Protein AF-A0A1M4SMB4-F1 (afdb_monomer_lite)

Sequence (96 aa):
MPRKCFLIVLLLVISLSLLLFGCGTDQARDDRKPGVAKGGEQQQVDVIRLAGGDWGYPSPYAHYPRGPGIFKMCLIFDGLLERDEKGLIPWLAEKI

Secondary structure (DSSP, 8-state):
-HHHHHHHHHHHHHHHHHHH-------------------------S-------------SSS--SSTTHHHHHTTT---SEEE-SSSEEESSSS--

Organism: NCBI:txid1121425

Foldseek 3Di:
DVVVVVVVVVVVVVVVVVVVPPDDDPPPDDPDDPPPDPDDDDDDDPDDDDDDDDQDDLDPVDFRPDDCSPVVSCVPDDDCWDADPVGIDGDVPPHD

Structure (mmCIF, N/CA/C/O backbone):
data_AF-A0A1M4SMB4-F1
#
_entry.id   AF-A0A1M4SMB4-F1
#
loop_
_atom_site.group_PDB
_atom_site.id
_atom_site.type_symbol
_atom_site.label_atom_id
_atom_site.label_alt_id
_atom_site.label_comp_id
_atom_site.label_asym_id
_atom_site.label_entity_id
_atom_site.label_seq_id
_atom_site.pdbx_PDB_ins_code
_atom_site.Cartn_x
_atom_site.Cartn_y
_atom_site.Cartn_z
_atom_site.occupancy
_atom_site.B_iso_or_equiv
_atom_site.auth_seq_id
_atom_site.auth_comp_id
_atom_site.auth_asym_id
_atom_site.auth_atom_id
_atom_site.pdbx_PDB_model_num
ATOM 1 N N . MET A 1 1 ? 50.067 38.943 -18.974 1.00 58.00 1 MET A N 1
ATOM 2 C CA . MET A 1 1 ? 48.950 39.264 -18.061 1.00 58.00 1 MET A CA 1
ATOM 3 C C . MET A 1 1 ? 47.569 39.010 -18.693 1.00 58.00 1 MET A C 1
ATOM 5 O O . MET A 1 1 ? 46.840 38.223 -18.105 1.00 58.00 1 MET A O 1
ATOM 9 N N . PRO A 1 2 ? 47.214 39.504 -19.903 1.00 64.12 2 PRO A N 1
ATOM 10 C CA . PRO A 1 2 ? 45.848 39.341 -20.439 1.00 64.12 2 PRO A CA 1
ATOM 11 C C . PRO A 1 2 ? 45.493 37.910 -20.878 1.00 64.12 2 PRO A C 1
ATOM 13 O O . PRO A 1 2 ? 44.358 37.486 -20.717 1.00 64.12 2 PRO A O 1
ATOM 16 N N . ARG A 1 3 ? 46.465 37.120 -21.362 1.00 70.94 3 ARG A N 1
ATOM 17 C CA . ARG A 1 3 ? 46.215 35.749 -21.862 1.00 70.94 3 ARG A CA 1
ATOM 18 C C . ARG A 1 3 ? 45.851 3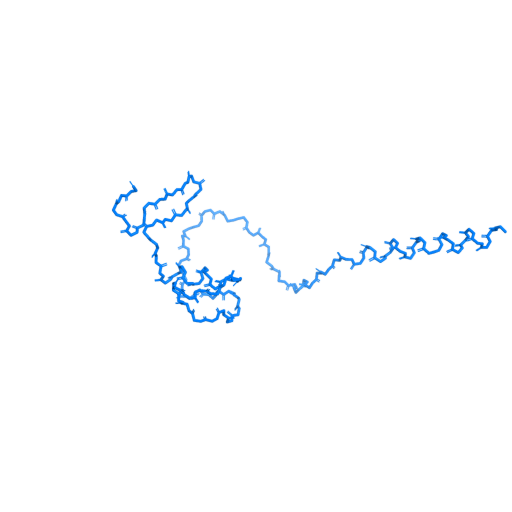4.753 -20.753 1.00 70.94 3 ARG A C 1
ATOM 20 O O . ARG A 1 3 ? 45.066 33.850 -20.992 1.00 70.94 3 ARG A O 1
ATOM 27 N N . LYS A 1 4 ? 46.402 34.935 -19.545 1.00 73.31 4 LYS A N 1
ATOM 28 C CA . LYS A 1 4 ? 46.123 34.081 -18.376 1.00 73.31 4 LYS A CA 1
ATOM 29 C C . LYS A 1 4 ? 44.776 34.439 -17.741 1.00 73.31 4 LYS A C 1
ATOM 31 O O . LYS A 1 4 ? 44.001 33.537 -17.460 1.00 73.31 4 LYS A O 1
ATOM 36 N N . CYS A 1 5 ? 44.458 35.734 -17.623 1.00 74.12 5 CYS A N 1
ATOM 37 C CA . CYS A 1 5 ? 43.116 36.173 -17.227 1.00 74.12 5 CYS A CA 1
ATOM 38 C C . CYS A 1 5 ? 42.052 35.723 -18.234 1.00 74.12 5 CYS A C 1
ATOM 40 O O . CYS A 1 5 ? 41.009 35.237 -17.820 1.00 74.12 5 CYS A O 1
ATOM 42 N N . PHE A 1 6 ? 42.333 35.797 -19.539 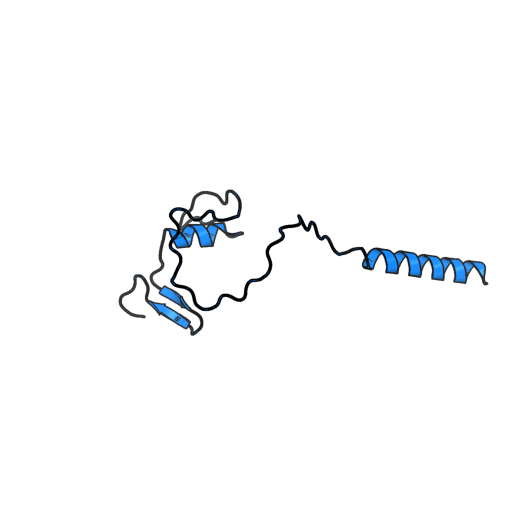1.00 83.19 6 PHE A N 1
ATOM 43 C CA . PHE A 1 6 ? 41.417 35.311 -20.574 1.00 83.19 6 PHE A CA 1
ATOM 44 C C . PHE A 1 6 ? 41.145 33.805 -20.449 1.00 83.19 6 PHE A C 1
ATOM 46 O O . PHE A 1 6 ? 40.002 33.379 -20.551 1.00 83.19 6 PHE A O 1
ATOM 53 N N . LEU A 1 7 ? 42.173 33.003 -20.156 1.00 84.50 7 LEU A N 1
ATOM 54 C CA . LEU A 1 7 ? 42.043 31.551 -19.994 1.00 84.50 7 LEU A CA 1
ATOM 55 C C . LEU A 1 7 ? 41.266 31.173 -18.719 1.00 84.50 7 LEU A C 1
ATOM 57 O O . LEU A 1 7 ? 40.465 30.244 -18.741 1.00 84.50 7 LEU A O 1
ATOM 61 N N . ILE A 1 8 ? 41.442 31.936 -17.635 1.00 88.62 8 ILE A N 1
ATOM 62 C CA . ILE A 1 8 ? 40.672 31.775 -16.390 1.00 88.62 8 ILE A CA 1
ATOM 63 C C . ILE A 1 8 ? 39.202 32.161 -16.602 1.00 88.62 8 ILE A C 1
ATOM 65 O O . ILE A 1 8 ? 38.311 31.436 -16.169 1.00 88.62 8 ILE A O 1
ATOM 69 N N . 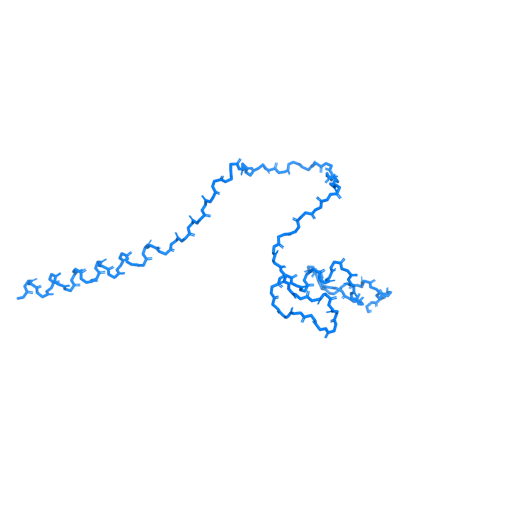VAL A 1 9 ? 38.938 33.263 -17.311 1.00 89.56 9 VAL A N 1
ATOM 70 C CA . VAL A 1 9 ? 37.570 33.685 -17.650 1.00 89.56 9 VAL A CA 1
ATOM 71 C C . VAL A 1 9 ? 36.896 32.649 -18.551 1.00 89.56 9 VAL A C 1
ATOM 73 O O . VAL A 1 9 ? 35.750 32.283 -18.305 1.00 89.56 9 VAL A O 1
ATOM 76 N N . LEU A 1 10 ? 37.616 32.104 -19.534 1.00 90.12 10 LEU A N 1
ATOM 77 C CA . LEU A 1 10 ? 37.102 31.057 -20.417 1.00 90.12 10 LEU A CA 1
ATOM 78 C C . LEU A 1 10 ? 36.753 29.771 -19.644 1.00 90.12 10 LEU A C 1
ATOM 80 O O . LEU A 1 10 ? 35.687 29.200 -19.860 1.00 90.12 10 LEU A O 1
ATOM 84 N N . LEU A 1 11 ? 37.600 29.349 -18.698 1.00 90.31 11 LEU A N 1
ATOM 85 C CA . LEU A 1 11 ? 37.330 28.187 -17.842 1.00 90.31 11 LEU A CA 1
ATOM 86 C C . LEU A 1 11 ? 36.114 28.390 -16.925 1.00 90.31 11 LEU A C 1
ATOM 88 O O . LEU A 1 11 ? 35.323 27.464 -16.750 1.00 90.31 11 LEU A O 1
ATOM 92 N N . LEU A 1 12 ? 35.930 29.595 -16.377 1.00 89.19 12 LEU A N 1
ATOM 93 C CA . LEU A 1 12 ? 34.764 29.919 -15.548 1.00 89.19 12 LEU A CA 1
ATOM 94 C C . LEU A 1 12 ? 33.458 29.900 -16.352 1.00 89.19 12 LEU A C 1
ATOM 96 O O . LEU A 1 12 ? 32.458 29.375 -15.868 1.00 89.19 12 LEU A O 1
ATOM 100 N N . VAL A 1 13 ? 33.472 30.404 -17.589 1.00 90.75 13 VAL A N 1
ATOM 101 C CA . VAL A 1 13 ? 32.297 30.384 -18.478 1.00 90.75 13 VAL A CA 1
ATOM 102 C C . VAL A 1 13 ? 31.917 28.952 -18.868 1.00 90.75 13 VAL A C 1
ATOM 104 O O . VAL A 1 13 ? 30.738 28.603 -18.839 1.00 90.75 13 VAL A O 1
ATOM 107 N N . ILE A 1 14 ? 32.900 28.095 -19.165 1.00 88.31 14 ILE A N 1
ATOM 108 C CA . ILE A 1 14 ? 32.657 26.680 -19.489 1.00 88.31 14 ILE A CA 1
ATOM 109 C C . ILE A 1 14 ? 32.069 25.937 -18.279 1.00 88.31 14 ILE A C 1
ATOM 111 O O . ILE A 1 14 ? 31.065 25.239 -18.417 1.00 88.31 14 ILE A O 1
ATOM 115 N N . SER A 1 15 ? 32.629 26.138 -17.084 1.00 84.50 15 SER A N 1
ATOM 116 C CA . SER A 1 15 ? 32.106 25.554 -15.839 1.00 84.50 15 SER A CA 1
ATOM 117 C C . SER A 1 15 ? 30.656 25.977 -15.560 1.00 84.50 15 SER A C 1
ATOM 119 O O . SER A 1 15 ? 29.808 25.144 -15.244 1.00 84.50 15 SER A O 1
ATOM 121 N N . LEU A 1 16 ? 30.335 27.259 -15.771 1.00 83.81 16 LEU A N 1
ATOM 122 C CA . LEU A 1 16 ? 28.983 27.785 -15.583 1.00 83.81 16 LEU A CA 1
ATOM 123 C C . LEU A 1 16 ? 27.983 27.213 -16.602 1.00 83.81 16 LEU A C 1
ATOM 125 O O . LEU A 1 16 ? 26.835 26.953 -16.253 1.00 83.81 16 LEU A O 1
ATOM 129 N N . SER A 1 17 ? 28.417 26.960 -17.840 1.00 80.19 17 SER A N 1
ATOM 130 C CA . SER A 1 17 ? 27.566 26.349 -18.869 1.00 80.19 17 SER A CA 1
ATOM 131 C C . SER A 1 17 ? 27.211 24.886 -18.571 1.00 80.19 17 SER A C 1
ATOM 133 O O . SER A 1 17 ? 26.087 24.468 -18.836 1.00 80.19 17 SER A O 1
ATOM 135 N N . LEU A 1 18 ? 28.112 24.127 -17.937 1.00 77.31 18 LEU A N 1
ATOM 136 C CA . LEU A 1 18 ? 27.866 22.735 -17.533 1.00 77.31 18 LEU A CA 1
ATOM 137 C C . LEU A 1 18 ? 26.794 22.621 -16.436 1.00 77.31 18 LEU A C 1
ATOM 139 O O . LEU A 1 18 ? 26.078 21.625 -16.387 1.00 77.31 18 LEU A O 1
ATOM 143 N N . LEU A 1 19 ? 26.636 23.650 -15.598 1.00 71.50 19 LEU A N 1
ATOM 144 C CA . LEU A 1 19 ? 25.589 23.705 -14.571 1.00 71.50 19 LEU A CA 1
ATOM 145 C C . LEU A 1 19 ? 24.193 24.010 -15.146 1.00 71.50 19 LEU A C 1
ATOM 147 O O . LEU A 1 19 ? 23.196 23.722 -14.489 1.00 71.50 19 LEU A O 1
ATOM 151 N N . LEU A 1 20 ? 24.099 24.559 -16.365 1.00 64.50 20 LEU A N 1
ATOM 152 C CA . LEU A 1 20 ? 22.830 24.966 -16.986 1.00 64.50 20 LEU A CA 1
ATOM 153 C C . LEU A 1 20 ? 22.170 23.874 -17.850 1.00 64.50 20 LEU A C 1
ATOM 155 O O . LEU A 1 20 ? 20.992 23.999 -18.170 1.00 64.50 20 LEU A O 1
ATOM 159 N N . PHE A 1 21 ? 22.872 22.784 -18.186 1.00 59.72 21 PHE A N 1
ATOM 160 C CA . PHE A 1 21 ? 22.303 21.644 -18.934 1.00 59.72 21 PHE A CA 1
ATOM 161 C C . PHE A 1 21 ? 21.738 20.522 -18.040 1.00 59.72 21 PHE A C 1
ATOM 163 O O . PHE A 1 21 ? 21.390 19.444 -18.519 1.00 59.72 21 PHE A O 1
ATOM 170 N N . GLY A 1 22 ? 21.584 20.776 -16.739 1.00 60.03 22 GLY A N 1
ATOM 171 C CA . GLY A 1 22 ? 20.939 19.873 -15.784 1.00 60.03 22 GLY A CA 1
ATOM 172 C C . GLY A 1 22 ? 19.413 20.009 -15.749 1.00 60.03 22 GLY A C 1
ATOM 173 O O . GLY A 1 22 ? 18.855 20.321 -14.704 1.00 60.03 22 GLY A O 1
ATOM 174 N N . CYS A 1 23 ? 18.730 19.784 -16.871 1.00 56.28 23 CYS A N 1
ATOM 175 C CA . CYS A 1 23 ? 17.285 19.535 -16.896 1.00 56.28 23 CYS A CA 1
ATOM 176 C C . CYS A 1 23 ? 16.971 18.491 -17.966 1.00 56.28 23 CYS A C 1
ATOM 178 O O . CYS A 1 23 ? 16.716 18.805 -19.127 1.00 56.28 23 CYS A O 1
ATOM 180 N N . GLY A 1 24 ? 16.993 17.225 -17.548 1.00 56.75 24 GLY A N 1
ATOM 181 C CA . GLY A 1 24 ? 16.343 16.151 -18.279 1.00 56.75 24 GLY A CA 1
ATOM 182 C C . GLY A 1 24 ? 14.841 16.400 -18.288 1.00 56.75 24 GLY A C 1
ATOM 183 O O . GLY A 1 24 ? 14.173 16.261 -17.267 1.00 56.75 24 GLY A O 1
ATOM 184 N N . THR A 1 25 ? 14.320 16.773 -19.450 1.00 46.59 25 THR A N 1
ATOM 185 C CA . THR A 1 25 ? 12.905 16.624 -19.769 1.00 46.59 25 THR A CA 1
ATOM 186 C C . THR A 1 25 ? 12.823 15.656 -20.937 1.00 46.59 25 THR A C 1
ATOM 188 O O . THR A 1 25 ? 12.824 16.048 -22.098 1.00 46.59 25 THR A O 1
ATOM 191 N N . ASP A 1 26 ? 12.737 14.364 -20.626 1.00 51.28 26 ASP A N 1
ATOM 192 C CA . ASP A 1 26 ? 12.038 13.434 -21.513 1.00 51.28 26 ASP A CA 1
ATOM 193 C C . ASP A 1 26 ? 10.542 13.762 -21.391 1.00 51.28 26 ASP A C 1
ATOM 195 O O . ASP A 1 26 ? 9.762 13.100 -20.708 1.00 51.28 26 ASP A O 1
ATOM 199 N N . GLN A 1 27 ? 10.148 14.895 -21.973 1.00 48.53 27 GLN A N 1
ATOM 200 C CA . GLN A 1 27 ? 8.752 15.195 -22.238 1.00 48.53 27 GLN A CA 1
ATOM 201 C C . GLN A 1 27 ? 8.409 14.514 -23.556 1.00 48.53 27 GLN A C 1
ATOM 203 O O . GLN A 1 27 ? 8.385 15.125 -24.625 1.00 48.53 27 GLN A O 1
ATOM 208 N N . ALA A 1 28 ? 8.096 13.223 -23.455 1.00 46.00 28 ALA A N 1
ATOM 209 C CA . ALA A 1 28 ? 7.078 12.660 -24.319 1.00 46.00 28 ALA A CA 1
ATOM 210 C C . ALA A 1 28 ? 5.865 13.600 -24.232 1.00 46.00 28 ALA A C 1
ATOM 212 O O . ALA A 1 28 ? 5.264 13.763 -23.170 1.00 46.00 28 ALA A O 1
ATOM 213 N N . ARG A 1 29 ? 5.583 14.307 -25.330 1.00 43.19 29 ARG A N 1
ATOM 214 C CA . ARG A 1 29 ? 4.390 15.139 -25.484 1.00 43.19 29 ARG A CA 1
ATOM 215 C C . ARG A 1 29 ? 3.162 14.248 -25.295 1.00 43.19 29 ARG A C 1
ATOM 217 O O . ARG A 1 29 ? 2.772 13.541 -26.217 1.00 43.19 29 ARG A O 1
ATOM 224 N N . ASP A 1 30 ? 2.580 14.280 -24.103 1.00 45.06 30 ASP A N 1
ATOM 225 C CA . ASP A 1 30 ? 1.186 13.917 -23.874 1.00 45.06 30 ASP A CA 1
ATOM 226 C C . ASP A 1 30 ? 0.409 15.234 -23.779 1.00 45.06 30 ASP A C 1
ATOM 228 O O . ASP A 1 30 ? 0.511 15.969 -22.794 1.00 45.06 30 ASP A O 1
ATOM 232 N N . ASP A 1 31 ? -0.308 15.572 -24.851 1.00 47.00 31 ASP A N 1
ATOM 233 C CA . ASP A 1 31 ? -1.215 16.719 -24.951 1.00 47.00 31 ASP A CA 1
ATOM 234 C C . ASP A 1 31 ? -2.448 16.519 -24.048 1.00 47.00 31 ASP A C 1
ATOM 236 O O . ASP A 1 31 ? -3.591 16.449 -24.504 1.00 47.00 31 ASP A O 1
ATOM 240 N N . ARG A 1 32 ? -2.249 16.438 -22.730 1.00 48.91 32 ARG A N 1
ATOM 241 C CA . ARG A 1 32 ? -3.337 16.484 -21.751 1.00 48.91 32 ARG A CA 1
ATOM 242 C C . ARG A 1 32 ? -3.308 17.815 -21.025 1.00 48.91 32 ARG A C 1
ATOM 244 O O . ARG A 1 32 ? -2.559 18.028 -20.076 1.00 48.91 32 ARG A O 1
ATOM 251 N N . LYS A 1 33 ? -4.182 18.720 -21.476 1.00 42.06 33 LYS A N 1
ATOM 252 C CA . LYS A 1 33 ? -4.617 19.890 -20.700 1.00 42.06 33 LYS A CA 1
ATOM 253 C C . LYS A 1 33 ? -4.905 19.462 -19.252 1.00 42.06 33 LYS A C 1
ATOM 255 O O . LYS A 1 33 ? -5.665 18.507 -19.073 1.00 42.06 33 LYS A O 1
ATOM 260 N N . PRO A 1 34 ? -4.423 20.190 -18.228 1.00 42.06 34 PRO A N 1
ATOM 261 C CA . PRO A 1 34 ? -4.922 20.011 -16.877 1.00 42.06 34 PRO A CA 1
ATOM 262 C C . PRO A 1 34 ? -6.343 20.580 -16.842 1.00 42.06 34 PRO A C 1
ATOM 264 O O . PRO A 1 34 ? -6.567 21.780 -16.689 1.00 42.06 34 PRO A O 1
ATOM 267 N N . GLY A 1 35 ? -7.322 19.712 -17.084 1.00 44.25 35 GLY A N 1
ATOM 268 C CA . GLY A 1 35 ? -8.715 20.008 -16.811 1.00 44.25 35 GLY A CA 1
ATOM 269 C C . GLY A 1 35 ? -8.884 20.120 -15.305 1.00 44.25 35 GLY A C 1
ATOM 270 O O . GLY A 1 35 ? -8.728 19.136 -14.588 1.00 44.25 35 GLY A O 1
ATOM 271 N N . VAL A 1 36 ? -9.192 21.324 -14.828 1.00 44.69 36 VAL A N 1
ATOM 272 C CA . VAL A 1 36 ? -9.747 21.535 -13.491 1.00 44.69 36 VAL A CA 1
ATOM 273 C C . VAL A 1 36 ? -10.988 20.651 -13.382 1.00 44.69 36 VAL A C 1
ATOM 275 O O . VAL A 1 36 ? -11.986 20.892 -14.064 1.00 44.69 36 VAL A O 1
ATOM 278 N N . ALA A 1 37 ? -10.903 19.600 -12.567 1.00 49.72 37 ALA A N 1
ATOM 279 C CA . ALA A 1 37 ? -12.019 18.715 -12.289 1.00 49.72 37 ALA A CA 1
ATOM 280 C C . ALA A 1 37 ? -13.087 19.502 -11.518 1.00 49.72 37 ALA A C 1
ATOM 282 O O . ALA A 1 37 ? -13.022 19.660 -10.301 1.00 49.72 37 ALA A O 1
ATOM 283 N N . LYS A 1 38 ? -14.081 20.024 -12.244 1.00 47.25 38 LYS A N 1
ATOM 284 C CA . LYS A 1 38 ? -15.406 20.258 -11.666 1.00 47.25 38 LYS A CA 1
ATOM 285 C C . LYS A 1 38 ? -15.872 18.918 -11.109 1.00 47.25 38 LYS A C 1
ATOM 287 O O . LYS A 1 38 ? -15.799 17.934 -11.839 1.00 47.25 38 LYS A O 1
ATOM 292 N N . GLY A 1 39 ? -16.292 18.904 -9.841 1.00 53.47 39 GLY A N 1
ATOM 293 C CA . GLY A 1 39 ? -16.761 17.715 -9.130 1.00 53.47 39 GLY A CA 1
ATOM 294 C C . GLY A 1 39 ? -17.738 16.921 -9.990 1.00 53.47 39 GLY A C 1
ATOM 295 O O . GLY A 1 39 ? -18.890 17.314 -10.149 1.00 53.47 39 GLY A O 1
ATOM 296 N N . GLY A 1 40 ? -17.217 15.868 -10.608 1.00 47.44 40 GLY A N 1
ATOM 297 C CA . GLY A 1 40 ? -17.955 14.927 -11.425 1.00 47.44 40 GLY A CA 1
ATOM 298 C C . GLY A 1 40 ? -18.232 13.693 -10.590 1.00 47.44 40 GLY A C 1
ATOM 299 O O . GLY A 1 40 ? -17.424 13.325 -9.734 1.00 47.44 40 GLY A O 1
ATOM 300 N N . GLU A 1 41 ? -19.387 13.087 -10.837 1.00 65.62 41 GLU A N 1
ATOM 301 C CA . GLU A 1 41 ? -19.728 11.748 -10.367 1.00 65.62 41 GLU A CA 1
ATOM 302 C C . GLU A 1 41 ? -18.510 10.828 -10.504 1.00 65.62 41 GLU A C 1
ATOM 304 O O . GLU A 1 41 ? -17.804 10.868 -11.515 1.00 65.62 41 GLU A O 1
ATOM 309 N N . GLN A 1 42 ? -18.224 10.056 -9.451 1.00 68.69 42 GLN A N 1
ATOM 310 C CA . GLN A 1 42 ? -17.077 9.155 -9.416 1.00 68.69 42 GLN A CA 1
ATOM 311 C C . GLN A 1 42 ? -17.161 8.204 -10.609 1.00 68.69 42 GLN A C 1
ATOM 313 O O . GLN A 1 42 ? -17.979 7.287 -10.636 1.00 68.69 42 GLN A O 1
ATOM 318 N N . GLN A 1 43 ? -16.330 8.456 -11.616 1.00 78.94 43 GLN A N 1
ATOM 319 C CA . GLN A 1 43 ? -16.302 7.652 -12.821 1.00 78.94 43 GLN A CA 1
ATOM 320 C C . GLN A 1 43 ? -15.685 6.298 -12.471 1.00 78.94 43 GLN A C 1
ATOM 322 O O . GLN A 1 43 ? -14.468 6.167 -12.334 1.00 78.94 43 GLN A O 1
ATOM 327 N N . GLN A 1 44 ? -16.545 5.301 -12.279 1.00 87.25 44 GLN A N 1
ATOM 328 C CA . GLN A 1 44 ? -16.126 3.925 -12.078 1.00 87.25 44 GLN A CA 1
ATOM 329 C C . GLN A 1 44 ? -15.532 3.397 -13.386 1.00 87.25 44 GLN A C 1
ATOM 331 O O . GLN A 1 44 ? -16.088 3.595 -14.467 1.00 87.25 44 GLN A O 1
ATOM 336 N N . VAL A 1 45 ? -14.372 2.757 -13.286 1.00 91.94 45 VAL A N 1
ATOM 337 C CA . VAL A 1 45 ? -13.679 2.135 -14.416 1.00 91.94 45 VAL A CA 1
ATOM 338 C C . VAL A 1 45 ? -13.540 0.645 -14.150 1.00 91.94 45 VAL A C 1
ATOM 340 O O . VAL A 1 45 ? -13.276 0.247 -13.016 1.00 91.94 45 VAL A O 1
ATOM 343 N N . ASP A 1 46 ? -13.676 -0.171 -15.193 1.00 94.50 46 ASP A N 1
ATOM 344 C CA . ASP A 1 46 ? -13.612 -1.632 -15.053 1.00 94.50 46 ASP A CA 1
ATOM 345 C C . ASP A 1 46 ? -12.211 -2.120 -14.659 1.00 94.50 46 ASP A C 1
ATOM 347 O O . ASP A 1 46 ? -12.062 -3.107 -13.942 1.00 94.50 46 ASP A O 1
ATOM 351 N N . VAL A 1 47 ? -11.161 -1.440 -15.137 1.00 94.44 47 VAL A N 1
ATOM 352 C CA . VAL A 1 47 ? -9.765 -1.833 -14.906 1.00 94.44 47 VAL A CA 1
ATOM 353 C C . VAL A 1 47 ? -8.892 -0.609 -14.658 1.00 94.44 47 VAL A C 1
ATOM 355 O O . VAL A 1 47 ? -8.808 0.293 -15.492 1.00 94.44 47 VAL A O 1
ATOM 358 N N . ILE A 1 48 ? -8.157 -0.632 -13.544 1.00 91.25 48 ILE A N 1
ATOM 359 C CA . ILE A 1 48 ? -7.119 0.349 -13.216 1.00 91.25 48 ILE A CA 1
ATOM 360 C C . ILE A 1 48 ? -5.748 -0.262 -13.517 1.00 91.25 48 ILE A C 1
ATOM 362 O O . ILE A 1 48 ? -5.403 -1.332 -13.017 1.00 91.25 48 ILE A O 1
ATOM 366 N N . ARG A 1 49 ? -4.939 0.427 -14.329 1.00 91.31 49 ARG A N 1
ATOM 367 C CA . ARG A 1 49 ? -3.558 0.025 -14.633 1.00 91.31 49 ARG A CA 1
ATOM 368 C C . ARG A 1 49 ? -2.591 0.857 -13.800 1.00 91.31 49 ARG A C 1
ATOM 370 O O . ARG A 1 49 ? -2.399 2.038 -14.072 1.00 91.31 49 ARG A O 1
ATOM 377 N N . LEU A 1 50 ? -1.989 0.235 -12.791 1.00 88.00 50 LEU A N 1
ATOM 378 C CA . LEU A 1 50 ? -1.007 0.883 -11.924 1.00 88.00 50 LEU A CA 1
ATOM 379 C C . LEU A 1 50 ? 0.386 0.849 -12.562 1.00 88.00 50 LEU A C 1
ATOM 381 O O . LEU A 1 50 ? 0.817 -0.182 -13.079 1.00 88.00 50 LEU A O 1
ATOM 385 N N . ALA A 1 51 ? 1.098 1.973 -12.497 1.00 87.12 51 ALA A N 1
ATOM 386 C CA . ALA A 1 51 ? 2.479 2.069 -12.956 1.00 87.12 51 ALA A CA 1
ATOM 387 C C . ALA A 1 51 ? 3.459 1.309 -12.033 1.00 87.12 51 ALA A C 1
ATOM 389 O O . ALA A 1 51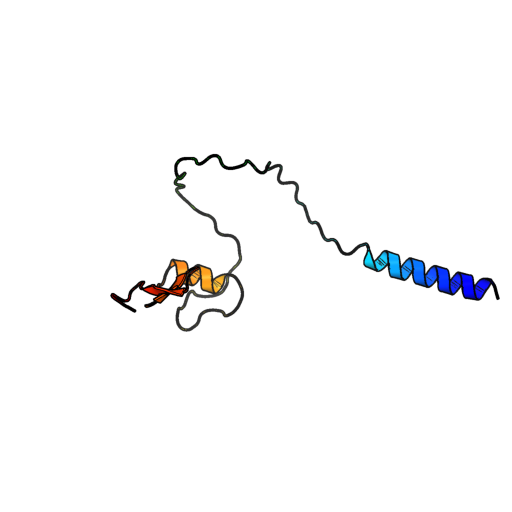 ? 3.134 0.889 -10.918 1.00 87.12 51 ALA A O 1
ATOM 390 N N . GLY A 1 52 ? 4.700 1.163 -12.502 1.00 84.69 52 GLY A N 1
ATOM 391 C CA . GLY A 1 52 ? 5.795 0.507 -11.786 1.00 84.69 52 GLY A CA 1
ATOM 392 C C . GLY A 1 52 ? 6.094 -0.904 -12.295 1.00 84.69 52 GLY A C 1
ATOM 393 O O . GLY A 1 52 ? 5.322 -1.482 -13.051 1.00 84.69 52 GLY A O 1
ATOM 394 N N . GLY A 1 53 ? 7.237 -1.446 -11.881 1.00 85.75 53 GLY A N 1
ATOM 395 C CA . GLY A 1 53 ? 7.688 -2.783 -12.270 1.00 85.75 53 GLY A CA 1
ATOM 396 C C . GLY A 1 53 ? 7.291 -3.889 -11.295 1.00 85.75 53 GLY A C 1
ATOM 397 O O . GLY A 1 53 ? 6.378 -3.732 -10.470 1.00 85.75 53 GLY A O 1
ATOM 398 N N . ASP A 1 54 ? 8.024 -4.991 -11.411 1.00 87.62 54 ASP A N 1
ATOM 399 C CA . ASP A 1 54 ? 8.056 -6.078 -10.439 1.00 87.62 54 ASP A CA 1
ATOM 400 C C . ASP A 1 54 ? 8.824 -5.629 -9.184 1.00 87.62 54 ASP A C 1
ATOM 402 O O . ASP A 1 54 ? 9.925 -5.085 -9.276 1.00 87.62 54 ASP A O 1
ATOM 406 N N . TRP A 1 55 ? 8.210 -5.826 -8.019 1.00 87.75 55 TRP A N 1
ATOM 407 C CA . TRP A 1 55 ? 8.774 -5.498 -6.705 1.00 87.75 55 TRP A CA 1
ATOM 408 C C . TRP A 1 55 ? 8.812 -6.724 -5.788 1.00 87.75 55 TRP A C 1
ATOM 410 O O . TRP A 1 55 ? 8.831 -6.592 -4.565 1.00 87.75 55 TRP A O 1
ATOM 420 N N . GLY A 1 56 ? 8.831 -7.915 -6.387 1.00 86.75 56 GLY A N 1
ATOM 421 C CA . GLY A 1 56 ? 8.780 -9.179 -5.679 1.00 86.75 56 GLY A CA 1
ATOM 422 C C . GLY A 1 56 ? 7.370 -9.538 -5.221 1.00 86.75 56 GLY A C 1
ATOM 423 O O . GLY A 1 56 ? 6.373 -8.893 -5.553 1.00 86.75 56 GLY A O 1
ATOM 424 N N . TYR A 1 57 ? 7.298 -10.616 -4.449 1.00 88.00 57 TYR A N 1
ATOM 425 C CA . TYR A 1 57 ? 6.037 -11.151 -3.959 1.00 88.00 57 TYR A CA 1
ATOM 426 C C . TYR A 1 57 ? 5.429 -10.240 -2.874 1.00 88.00 57 TYR A C 1
ATOM 428 O O . TYR A 1 57 ? 6.150 -9.844 -1.952 1.00 88.00 57 TYR A O 1
ATOM 436 N N . PRO A 1 58 ? 4.119 -9.925 -2.924 1.00 87.56 58 PRO A N 1
ATOM 437 C CA . PRO A 1 58 ? 3.464 -9.083 -1.926 1.00 87.56 58 PRO A CA 1
ATOM 438 C C . PRO A 1 58 ? 3.258 -9.867 -0.623 1.00 87.56 58 PRO A C 1
ATOM 440 O O . PRO A 1 58 ? 2.196 -10.428 -0.371 1.00 87.56 58 PRO A O 1
ATOM 443 N N . SER A 1 59 ? 4.303 -9.939 0.201 1.00 89.31 59 SER A N 1
ATOM 444 C CA . SER A 1 59 ? 4.265 -10.564 1.525 1.00 89.31 59 SER A CA 1
ATOM 445 C C . SER A 1 59 ? 4.190 -9.496 2.617 1.00 89.31 59 SER A C 1
ATOM 447 O O . SER A 1 59 ? 5.049 -8.613 2.624 1.00 89.31 59 SER A O 1
ATOM 449 N N . PRO A 1 60 ? 3.261 -9.587 3.587 1.00 90.56 60 PRO A N 1
ATOM 450 C CA . PRO A 1 60 ? 3.230 -8.655 4.715 1.00 90.56 60 PRO A CA 1
ATOM 451 C C . PRO A 1 60 ? 4.485 -8.772 5.599 1.00 90.56 60 PRO A C 1
ATOM 453 O O . PRO A 1 60 ? 4.972 -7.776 6.130 1.00 90.56 60 PRO A O 1
ATOM 456 N N . TYR A 1 61 ? 5.070 -9.971 5.702 1.00 90.06 61 TYR A N 1
ATOM 457 C CA . TYR A 1 61 ? 6.238 -10.241 6.554 1.00 90.06 61 TYR A CA 1
ATOM 458 C C . TYR A 1 61 ? 7.584 -10.132 5.830 1.00 90.06 61 TYR A C 1
ATOM 460 O O . TYR A 1 61 ? 8.624 -10.045 6.475 1.00 90.06 61 TYR A O 1
ATOM 468 N N . ALA A 1 62 ? 7.576 -10.153 4.497 1.00 87.19 62 ALA A N 1
ATOM 469 C CA . ALA A 1 62 ? 8.777 -10.113 3.665 1.00 87.19 62 ALA A CA 1
ATOM 470 C C . ALA A 1 62 ? 8.637 -9.081 2.537 1.00 87.19 62 ALA A C 1
ATOM 472 O O . ALA A 1 62 ? 9.022 -9.338 1.396 1.00 87.19 62 ALA A O 1
ATOM 473 N N . HIS A 1 63 ? 8.034 -7.929 2.840 1.00 80.00 63 HIS A N 1
ATOM 474 C CA . HIS A 1 63 ? 7.841 -6.874 1.854 1.00 80.00 63 HIS A CA 1
ATOM 475 C C . HIS A 1 63 ? 9.187 -6.279 1.431 1.00 80.00 63 HIS A C 1
ATOM 477 O O . HIS A 1 63 ? 10.106 -6.098 2.233 1.00 80.00 63 HIS A O 1
ATOM 483 N N . TYR A 1 64 ? 9.297 -5.944 0.148 1.00 77.62 64 TYR A N 1
ATOM 484 C CA . TYR A 1 64 ? 10.471 -5.253 -0.358 1.00 77.62 64 TYR A CA 1
ATOM 485 C C . TYR A 1 64 ? 10.485 -3.808 0.183 1.00 77.62 64 TYR A C 1
ATOM 487 O O . TYR A 1 64 ? 9.497 -3.091 0.014 1.00 77.62 64 TYR A O 1
ATOM 495 N N . PRO A 1 65 ? 11.574 -3.338 0.821 1.00 76.81 65 PRO A N 1
ATOM 496 C CA . PRO A 1 65 ? 11.578 -2.074 1.567 1.00 76.81 65 PRO A CA 1
ATOM 497 C C . PRO A 1 65 ? 11.655 -0.820 0.680 1.00 76.81 65 PRO A C 1
ATOM 499 O O . PRO A 1 65 ? 11.732 0.295 1.191 1.00 76.81 65 PRO A O 1
ATOM 502 N N . ARG A 1 66 ? 11.712 -0.970 -0.649 1.00 81.06 66 ARG A N 1
ATOM 503 C CA . ARG A 1 66 ? 11.859 0.145 -1.595 1.00 81.06 66 ARG A CA 1
ATOM 504 C C . ARG A 1 66 ? 10.778 0.120 -2.667 1.00 81.06 66 ARG A C 1
ATOM 506 O O . ARG A 1 66 ? 10.264 -0.930 -3.032 1.00 81.06 66 ARG A O 1
ATOM 513 N N . GLY A 1 67 ? 10.503 1.295 -3.225 1.00 83.94 67 GLY A N 1
ATOM 514 C CA . GLY A 1 67 ? 9.562 1.446 -4.329 1.00 83.94 67 GLY A CA 1
ATOM 515 C C . GLY A 1 67 ? 8.106 1.151 -3.942 1.00 83.94 67 GLY A C 1
ATOM 516 O O . GLY A 1 67 ? 7.778 1.020 -2.764 1.00 83.94 67 GLY A O 1
ATOM 517 N N . PRO A 1 68 ? 7.203 1.057 -4.930 1.00 87.62 68 PRO A N 1
ATOM 518 C CA . PRO A 1 68 ? 5.774 0.872 -4.707 1.00 87.62 68 PRO A CA 1
ATOM 519 C C . PRO A 1 68 ? 5.377 -0.524 -4.209 1.00 87.62 68 PRO A C 1
ATOM 521 O O . PRO A 1 68 ? 4.186 -0.763 -4.041 1.00 87.62 68 PRO A O 1
ATOM 524 N N . GLY A 1 69 ? 6.319 -1.449 -3.984 1.00 88.56 69 GLY A N 1
ATOM 525 C CA . GLY A 1 69 ? 6.015 -2.811 -3.529 1.00 88.56 69 GLY A CA 1
ATOM 526 C C . GLY A 1 69 ? 5.178 -2.839 -2.248 1.00 88.56 69 GLY A C 1
ATOM 527 O O . GLY A 1 69 ? 4.190 -3.568 -2.183 1.00 88.56 69 GLY A O 1
ATOM 528 N N . ILE A 1 70 ? 5.505 -1.976 -1.279 1.00 87.31 70 ILE A N 1
ATOM 529 C CA . ILE A 1 70 ? 4.739 -1.853 -0.032 1.00 87.31 70 ILE A CA 1
ATOM 530 C C . ILE A 1 70 ? 3.313 -1.347 -0.279 1.00 87.31 70 ILE A C 1
ATOM 532 O O . ILE A 1 70 ? 2.366 -1.939 0.219 1.00 87.31 70 ILE A O 1
ATOM 536 N N . PHE A 1 71 ? 3.138 -0.336 -1.134 1.00 88.81 71 PHE A N 1
ATOM 537 C CA . PHE A 1 71 ? 1.815 0.198 -1.460 1.00 88.81 71 PHE A CA 1
ATOM 538 C C . PHE A 1 71 ? 0.956 -0.826 -2.203 1.00 88.81 71 PHE A C 1
ATOM 540 O O . PHE A 1 71 ? -0.223 -0.954 -1.906 1.00 88.81 71 PHE A O 1
ATOM 547 N N . LYS A 1 72 ? 1.542 -1.592 -3.134 1.00 89.38 72 LYS A N 1
ATOM 548 C CA . LYS A 1 72 ? 0.841 -2.690 -3.820 1.00 89.38 72 LYS A CA 1
ATOM 549 C C . LYS A 1 72 ? 0.431 -3.798 -2.843 1.00 89.38 72 LYS A C 1
ATOM 551 O O . LYS A 1 72 ? -0.634 -4.377 -3.016 1.00 89.38 72 LYS A O 1
ATOM 556 N N . MET A 1 73 ? 1.249 -4.080 -1.827 1.00 91.25 73 MET A N 1
ATOM 557 C CA . MET A 1 73 ? 0.918 -5.028 -0.757 1.00 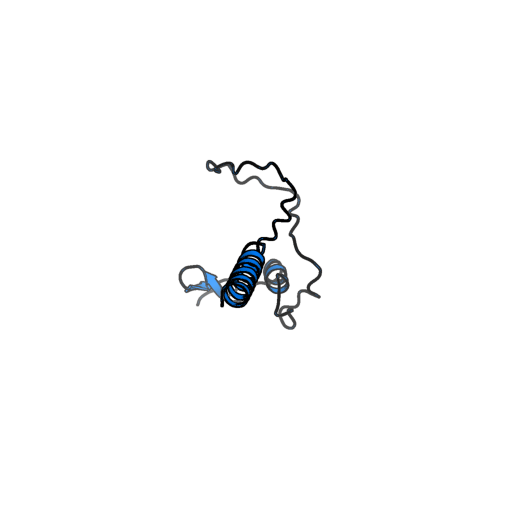91.25 73 MET A CA 1
ATOM 558 C C . MET A 1 73 ? -0.244 -4.515 0.110 1.00 91.25 73 MET A C 1
ATOM 560 O O . MET A 1 73 ? -1.179 -5.272 0.355 1.00 91.25 73 MET A O 1
ATOM 564 N N . CYS A 1 74 ? -0.259 -3.224 0.457 1.00 90.88 74 CYS A N 1
ATOM 565 C CA . CYS A 1 74 ? -1.359 -2.573 1.183 1.00 90.88 74 CYS A CA 1
ATOM 566 C C . CYS A 1 74 ? -2.683 -2.486 0.395 1.00 90.88 74 CYS A C 1
ATOM 568 O O . CYS A 1 74 ? -3.696 -2.107 0.961 1.00 90.88 74 CYS A O 1
ATOM 570 N N . LEU A 1 75 ? -2.709 -2.826 -0.902 1.00 91.25 75 LEU A N 1
ATOM 571 C CA . LEU A 1 75 ? -3.968 -3.008 -1.646 1.00 91.25 75 LEU A CA 1
ATOM 572 C C . LEU A 1 75 ? -4.610 -4.386 -1.401 1.00 91.25 75 LEU A C 1
ATOM 574 O O . LEU A 1 75 ? -5.738 -4.614 -1.829 1.00 91.25 75 LEU A O 1
ATOM 578 N N . ILE A 1 76 ? -3.868 -5.322 -0.800 1.00 92.62 76 ILE A N 1
ATOM 579 C CA . ILE A 1 76 ? -4.277 -6.718 -0.582 1.00 92.62 76 ILE A CA 1
ATOM 580 C C . ILE A 1 76 ? -4.460 -7.003 0.912 1.00 92.62 76 ILE A C 1
ATOM 582 O O . ILE A 1 76 ? -5.345 -7.772 1.282 1.00 92.62 76 ILE A O 1
ATOM 586 N N . PHE A 1 77 ? -3.607 -6.421 1.758 1.00 93.62 77 PHE A N 1
ATOM 587 C CA . PHE A 1 77 ? -3.578 -6.670 3.195 1.00 93.62 77 PHE A CA 1
ATOM 588 C C . PHE A 1 77 ? -3.736 -5.381 3.990 1.00 93.62 77 PHE A C 1
ATOM 590 O O . PHE A 1 77 ? -3.091 -4.380 3.678 1.00 93.62 77 PHE A O 1
ATOM 597 N N . ASP A 1 78 ? -4.476 -5.489 5.089 1.00 93.50 78 ASP A N 1
ATOM 598 C CA . ASP A 1 78 ? -4.716 -4.394 6.020 1.00 93.50 78 ASP A CA 1
ATOM 599 C C . ASP A 1 78 ? -3.988 -4.606 7.350 1.00 93.50 78 ASP A C 1
ATOM 601 O O . ASP A 1 78 ? -3.707 -5.734 7.775 1.00 93.50 78 ASP A O 1
ATOM 605 N N . GLY A 1 79 ? -3.700 -3.494 8.027 1.00 93.19 79 GLY A N 1
ATOM 606 C CA . GLY A 1 79 ? -3.198 -3.474 9.395 1.00 93.19 79 GLY A CA 1
ATOM 607 C C . GLY A 1 79 ? -4.318 -3.432 10.436 1.00 93.19 79 GLY A C 1
ATOM 608 O O . GLY A 1 79 ? -5.475 -3.129 10.148 1.00 93.19 79 GLY A O 1
ATOM 609 N N . LEU A 1 80 ? -3.962 -3.681 11.700 1.00 96.69 80 LEU A N 1
ATOM 610 C CA . LEU A 1 80 ? -4.867 -3.392 12.821 1.00 96.69 80 LEU A CA 1
ATOM 611 C C . LEU A 1 80 ? -5.216 -1.899 12.872 1.00 96.69 80 LEU A C 1
ATOM 613 O O . LEU A 1 80 ? -6.372 -1.535 13.084 1.00 96.69 80 LEU A O 1
ATOM 617 N N . LEU A 1 81 ? -4.200 -1.068 12.644 1.00 96.44 81 LEU A N 1
ATOM 618 C CA . LEU A 1 81 ? -4.259 0.385 12.618 1.00 96.44 81 LEU A CA 1
ATOM 619 C C . LEU A 1 81 ? -3.656 0.891 11.305 1.00 96.44 81 LEU A C 1
ATOM 621 O O . LEU A 1 81 ? -2.761 0.245 10.758 1.00 96.44 81 LEU A O 1
ATOM 625 N N . GLU A 1 82 ? -4.082 2.073 10.877 1.00 94.38 82 GLU A N 1
ATOM 626 C CA . GLU A 1 82 ? -3.543 2.797 9.720 1.00 94.38 82 GLU A CA 1
ATOM 627 C C . GLU A 1 82 ? -3.270 4.253 10.101 1.00 94.38 82 GLU A C 1
ATOM 629 O O . GLU A 1 82 ? -3.824 4.758 11.080 1.00 94.38 82 GLU A O 1
ATOM 634 N N . ARG A 1 83 ? -2.416 4.950 9.347 1.00 93.69 83 ARG A N 1
ATOM 635 C CA . ARG A 1 83 ? -2.133 6.366 9.591 1.00 93.69 83 ARG A CA 1
ATOM 636 C C . ARG A 1 83 ? -2.942 7.252 8.646 1.00 93.69 83 ARG A C 1
ATOM 638 O O . ARG A 1 83 ? -2.805 7.149 7.433 1.00 93.69 83 ARG A O 1
ATOM 645 N N . ASP A 1 84 ? -3.707 8.180 9.207 1.00 93.81 84 ASP A N 1
ATOM 646 C CA . ASP A 1 84 ? -4.375 9.249 8.467 1.00 93.81 84 ASP A CA 1
ATOM 647 C C . ASP A 1 84 ? -3.650 10.604 8.636 1.00 93.81 84 ASP A C 1
ATOM 649 O O . ASP A 1 84 ? -2.556 10.704 9.207 1.00 93.81 84 ASP A O 1
ATOM 653 N N . GLU A 1 85 ? -4.250 11.674 8.110 1.00 96.56 85 GLU A N 1
ATOM 654 C CA . GLU A 1 85 ? -3.714 13.038 8.211 1.00 96.56 85 GLU A CA 1
ATOM 655 C C . GLU A 1 85 ? -3.655 13.575 9.655 1.00 96.56 85 GLU A C 1
ATOM 657 O O . GLU A 1 85 ? -2.906 14.511 9.937 1.00 96.56 85 GLU A O 1
ATOM 662 N N . LYS A 1 86 ? -4.441 13.005 10.574 1.00 95.25 86 LYS A N 1
ATOM 663 C CA . LYS A 1 86 ? -4.633 13.466 11.955 1.00 95.25 86 LYS A CA 1
ATOM 664 C C . LYS A 1 86 ? -3.997 12.541 12.998 1.00 95.25 86 LYS A C 1
ATOM 666 O O . LYS A 1 86 ? -3.850 12.961 14.145 1.00 95.25 86 LYS A O 1
ATOM 671 N N . GLY A 1 87 ? -3.600 11.321 12.641 1.00 95.19 87 GLY A N 1
ATOM 672 C CA . GLY A 1 87 ? -3.037 10.345 13.567 1.00 95.19 87 GLY A CA 1
ATOM 673 C C . GLY A 1 87 ? -3.231 8.897 13.126 1.00 95.19 87 GLY A C 1
ATOM 674 O O . GLY A 1 87 ? -3.227 8.582 11.942 1.00 95.19 87 GLY A O 1
ATOM 675 N N . LEU A 1 88 ? -3.326 7.996 14.104 1.00 96.56 88 LEU A N 1
ATOM 676 C CA . LEU A 1 88 ? -3.669 6.595 13.865 1.00 96.56 88 LEU A CA 1
ATOM 677 C C . LEU A 1 88 ? -5.190 6.430 13.887 1.00 96.56 88 LEU A C 1
ATOM 679 O O . LEU A 1 88 ? -5.858 7.004 14.747 1.00 96.56 88 LEU A O 1
ATOM 683 N N . ILE A 1 89 ? -5.711 5.617 12.974 1.00 96.31 89 ILE A N 1
ATOM 684 C CA . ILE A 1 89 ? -7.121 5.235 12.872 1.00 96.31 89 ILE A CA 1
ATOM 685 C C . ILE A 1 89 ? -7.260 3.709 12.990 1.00 96.31 89 ILE A C 1
ATOM 687 O O . ILE A 1 89 ? -6.355 2.983 12.563 1.00 96.31 89 ILE A O 1
ATOM 691 N N . PRO A 1 90 ? -8.364 3.197 13.565 1.00 96.88 90 PRO A N 1
ATOM 692 C CA . PRO A 1 90 ? -8.620 1.764 13.573 1.00 96.88 90 PRO A CA 1
ATOM 693 C C . PRO A 1 90 ? -8.984 1.290 12.159 1.00 96.88 90 PRO A C 1
ATOM 695 O O . PRO A 1 90 ? -9.747 1.957 11.460 1.00 96.88 90 PRO A O 1
ATOM 698 N N . TRP A 1 91 ? -8.435 0.146 11.749 1.00 94.62 91 TRP A N 1
ATOM 699 C CA . TRP A 1 91 ? -8.822 -0.570 10.528 1.00 94.62 91 TRP A CA 1
ATOM 700 C C . TRP A 1 91 ? -9.416 -1.924 10.900 1.00 94.62 91 TRP A C 1
ATOM 702 O O . TRP A 1 91 ? -10.608 -2.014 11.181 1.00 94.62 91 TRP A O 1
ATOM 712 N N . LEU A 1 92 ? -8.589 -2.973 10.972 1.00 96.19 92 LEU A N 1
ATOM 713 C CA . LEU A 1 92 ? -9.050 -4.293 11.400 1.00 96.19 92 LEU A CA 1
ATOM 714 C C . LEU A 1 92 ? -9.324 -4.351 12.909 1.00 96.19 92 LEU A C 1
ATOM 716 O O . LEU A 1 92 ? -10.048 -5.231 13.371 1.00 96.19 92 LEU A O 1
ATOM 720 N N . ALA A 1 93 ? -8.733 -3.443 13.690 1.00 97.62 93 ALA A N 1
ATOM 721 C CA . ALA A 1 93 ? -9.027 -3.327 15.110 1.00 97.62 93 ALA A CA 1
ATOM 722 C C . ALA A 1 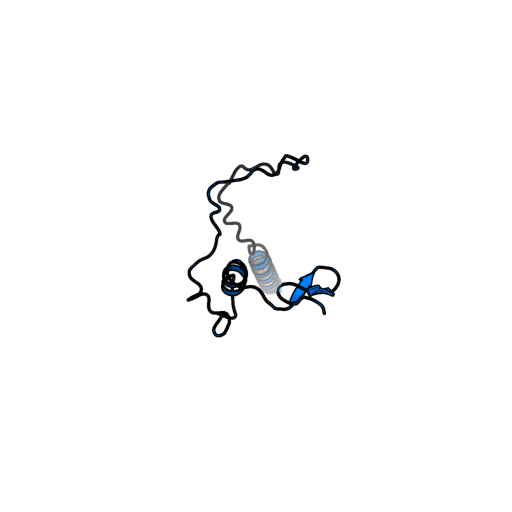93 ? -10.399 -2.678 15.340 1.00 97.62 93 ALA A C 1
ATOM 724 O O . ALA A 1 93 ? -10.749 -1.698 14.692 1.00 97.62 93 ALA A O 1
ATOM 725 N N . GLU A 1 94 ? -11.149 -3.170 16.328 1.00 95.75 94 GLU A N 1
ATOM 726 C CA . GLU A 1 94 ? -12.432 -2.567 16.713 1.00 95.75 94 GLU A CA 1
ATOM 727 C C . GLU A 1 94 ? -12.243 -1.171 17.337 1.00 95.75 94 GLU A C 1
ATOM 729 O O . GLU A 1 94 ? -13.084 -0.287 17.169 1.00 95.75 94 GLU A O 1
ATOM 734 N N . LYS A 1 95 ? -11.147 -0.975 18.089 1.00 91.81 95 LYS A N 1
ATOM 735 C CA . LYS A 1 95 ? -10.812 0.252 18.833 1.00 91.81 95 LYS A CA 1
ATOM 736 C C . LYS A 1 95 ? -9.290 0.428 18.917 1.00 91.81 95 LYS A C 1
ATOM 738 O O . LYS A 1 95 ? -8.563 -0.562 18.835 1.00 91.81 95 LYS A O 1
ATOM 743 N N . ILE A 1 96 ? -8.850 1.680 19.082 1.00 83.56 96 ILE A N 1
ATOM 744 C CA . ILE A 1 96 ? -7.450 2.067 19.355 1.00 83.56 96 ILE A CA 1
ATOM 745 C C . ILE A 1 96 ? -7.162 1.965 20.850 1.00 83.56 96 ILE A C 1
ATOM 747 O O . ILE A 1 96 ? -8.033 2.411 21.632 1.00 83.56 96 ILE A O 1
#

Radius of gyration: 25.74 Å; chains: 1; bounding box: 69×50×45 Å

pLDDT: mean 78.96, std 17.37, range [42.06, 97.62]